Protein AF-A0A3D3I9V1-F1 (afdb_monomer)

pLDDT: mean 89.38, std 7.3, range [55.62, 96.62]

Radius of gyration: 20.64 Å; Cα contacts (8 Å, |Δi|>4): 60; chains: 1; bounding box: 48×24×62 Å

Sequence (135 aa):
KDLKELFPLFLEDFIHHIYAEEDTLFGYIRVLEKATKGVYNPSQLYYMLEKSSLQKFAMEHEAHDDEMEGIRRITNNYALSADAPLHVKVIYSELTSFEKSLKTHARIENEILFPKAMMLENQVKNIFQRKIKDN

Nearest PDB structures (foldseek):
  4zwt-assembly1_C  TM=2.794E-01  e=4.565E+00  Tequatrovirus T4
  7sqc-assembly1_1W  TM=3.082E-01  e=7.055E+00  Chlamydomonas reinhardtii

Secondary structure (DSSP, 8-state):
--HHHHHHHHHHHHHHHHHHIIIIIHHHHHHHHHHHTT-S-HHHHHHHHHH--HHHHHHHHHTTTTTTHHHHHHTTTT---TTS-HHHHHHHHHHHHHHHHHHHHHHHIIIIIHHHHHHHHHHHHHHHHHHHH--

Structure (mmCIF, N/CA/C/O backbone):
data_AF-A0A3D3I9V1-F1
#
_entry.id   AF-A0A3D3I9V1-F1
#
loop_
_atom_site.group_PDB
_atom_site.id
_atom_site.type_symbol
_atom_site.label_atom_id
_atom_site.label_alt_id
_atom_site.label_comp_id
_atom_site.label_asym_id
_atom_site.label_entity_id
_atom_site.label_seq_id
_atom_site.pdbx_PDB_ins_code
_atom_site.Cartn_x
_atom_site.Cartn_y
_atom_site.Cartn_z
_atom_site.occupancy
_atom_site.B_iso_or_equiv
_atom_site.auth_seq_id
_atom_site.auth_comp_id
_atom_site.auth_asym_id
_atom_site.auth_atom_id
_atom_site.pdbx_PDB_model_num
ATOM 1 N N . LYS A 1 1 ? 10.931 -15.303 -19.360 1.00 59.28 1 LYS A N 1
ATOM 2 C CA . LYS A 1 1 ? 9.960 -14.211 -19.176 1.00 59.28 1 LYS A CA 1
ATOM 3 C C . LYS A 1 1 ? 10.648 -12.913 -19.522 1.00 59.28 1 LYS A C 1
ATOM 5 O O . LYS A 1 1 ? 11.699 -12.640 -18.948 1.00 59.28 1 LYS A O 1
ATOM 10 N N . ASP A 1 2 ? 10.124 -12.198 -20.504 1.00 84.00 2 ASP A N 1
ATOM 11 C CA . ASP A 1 2 ? 10.578 -10.850 -20.832 1.00 84.00 2 ASP A CA 1
ATOM 12 C C . ASP A 1 2 ? 9.712 -9.812 -20.096 1.00 84.00 2 ASP A C 1
ATOM 14 O O . ASP A 1 2 ? 8.809 -10.156 -19.326 1.00 84.00 2 ASP A O 1
ATOM 18 N N . LEU A 1 3 ? 10.004 -8.528 -20.301 1.00 86.88 3 LEU A N 1
ATOM 19 C CA . LEU A 1 3 ? 9.274 -7.442 -19.648 1.00 86.88 3 LEU A CA 1
ATOM 20 C C . LEU A 1 3 ? 7.796 -7.396 -20.071 1.00 86.88 3 LEU A C 1
ATOM 22 O O . LEU A 1 3 ? 6.957 -6.981 -19.277 1.00 86.88 3 LEU A O 1
ATOM 26 N N . LYS A 1 4 ? 7.469 -7.856 -21.288 1.00 89.12 4 LYS A N 1
ATOM 27 C CA . LYS A 1 4 ? 6.094 -7.872 -21.807 1.00 89.12 4 LYS A CA 1
ATOM 28 C C . LYS A 1 4 ? 5.222 -8.900 -21.097 1.00 89.12 4 LYS A C 1
ATOM 30 O O . LYS A 1 4 ? 4.022 -8.686 -21.003 1.00 89.12 4 LYS A O 1
ATOM 35 N N . GLU A 1 5 ? 5.808 -9.985 -20.601 1.00 88.25 5 GLU A N 1
ATOM 36 C CA . GLU A 1 5 ? 5.091 -10.987 -19.807 1.00 88.25 5 GLU A CA 1
ATOM 37 C C . GLU A 1 5 ? 5.061 -10.647 -18.316 1.00 88.25 5 GLU A C 1
ATOM 39 O O . GLU A 1 5 ? 4.060 -10.882 -17.647 1.00 88.25 5 GLU A O 1
ATOM 44 N N . LEU A 1 6 ? 6.166 -10.129 -17.772 1.00 89.06 6 LEU A N 1
ATOM 45 C CA . LEU A 1 6 ? 6.295 -9.938 -16.329 1.00 89.06 6 LEU A CA 1
ATOM 46 C C . LEU A 1 6 ? 5.560 -8.689 -15.829 1.00 89.06 6 LEU A C 1
ATOM 48 O O . LEU A 1 6 ? 4.946 -8.733 -14.767 1.00 89.06 6 LEU A O 1
ATOM 52 N N . PHE A 1 7 ? 5.616 -7.589 -16.585 1.00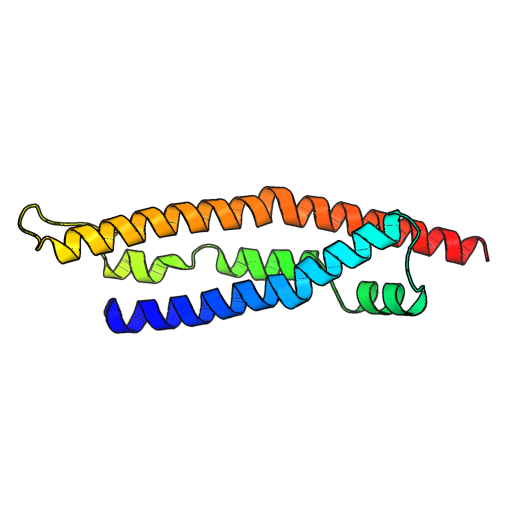 90.94 7 PHE A N 1
ATOM 53 C CA . PHE A 1 7 ? 5.018 -6.325 -16.158 1.00 90.94 7 PHE A CA 1
ATOM 54 C C . PHE A 1 7 ? 3.489 -6.399 -16.006 1.00 90.94 7 PHE A C 1
ATOM 56 O O . PHE A 1 7 ? 2.999 -5.903 -14.998 1.00 90.94 7 PHE A O 1
ATOM 63 N N . PRO A 1 8 ? 2.720 -7.039 -16.914 1.00 92.25 8 PRO A N 1
ATOM 64 C CA . PRO A 1 8 ? 1.277 -7.185 -16.723 1.00 92.25 8 PRO A CA 1
ATOM 65 C C . PRO A 1 8 ? 0.895 -7.992 -15.482 1.00 92.25 8 PRO A C 1
ATOM 67 O O . PRO A 1 8 ? -0.069 -7.630 -14.823 1.00 92.25 8 PRO A O 1
ATOM 70 N N . LEU A 1 9 ? 1.656 -9.042 -15.148 1.00 90.50 9 LEU A N 1
ATOM 71 C CA . LEU A 1 9 ? 1.415 -9.839 -13.939 1.00 90.50 9 LEU A CA 1
ATOM 72 C C . LEU A 1 9 ? 1.645 -9.003 -12.678 1.00 90.50 9 LEU A C 1
ATOM 74 O O . LEU A 1 9 ? 0.780 -8.943 -11.816 1.00 90.50 9 LEU A O 1
ATOM 78 N N . PHE A 1 10 ? 2.779 -8.296 -12.622 1.00 90.88 10 PHE A N 1
ATOM 79 C CA . PHE A 1 10 ? 3.055 -7.348 -11.543 1.00 90.88 10 PHE A CA 1
ATOM 80 C C . PHE A 1 10 ? 1.945 -6.290 -11.431 1.00 90.88 10 PHE A C 1
ATOM 82 O O . PHE A 1 10 ? 1.477 -6.002 -10.338 1.00 90.88 10 PHE A O 1
ATOM 89 N N . LEU A 1 11 ? 1.508 -5.721 -12.559 1.00 91.88 11 LEU A N 1
ATOM 90 C CA . LEU A 1 11 ? 0.480 -4.684 -12.574 1.00 91.88 11 LEU A CA 1
ATOM 91 C C . LEU A 1 11 ? -0.864 -5.210 -12.059 1.00 91.88 11 LEU A C 1
ATOM 93 O O . LEU A 1 11 ? -1.549 -4.499 -11.331 1.00 91.88 11 LEU A O 1
ATOM 97 N N . GLU A 1 12 ? -1.245 -6.427 -12.442 1.00 92.38 12 GLU A N 1
ATOM 98 C CA . GLU A 1 12 ? -2.462 -7.071 -11.956 1.00 92.38 12 GLU A CA 1
ATOM 99 C C . GLU A 1 12 ? -2.403 -7.277 -10.441 1.00 92.38 12 GLU A C 1
ATOM 101 O O . GLU A 1 12 ? -3.320 -6.843 -9.743 1.00 92.38 12 GLU A O 1
ATOM 106 N N . ASP A 1 13 ? -1.318 -7.856 -9.925 1.00 89.56 13 ASP A N 1
ATOM 107 C CA . ASP A 1 13 ? -1.129 -8.073 -8.487 1.00 89.56 13 ASP A CA 1
ATOM 108 C C . ASP A 1 13 ? -1.136 -6.743 -7.714 1.00 89.56 13 ASP A C 1
ATOM 110 O O . ASP A 1 13 ? -1.839 -6.605 -6.712 1.00 89.56 13 ASP A O 1
ATOM 114 N N . PHE A 1 14 ? -0.432 -5.729 -8.226 1.00 91.06 14 PHE A N 1
ATOM 115 C CA . PHE A 1 14 ? -0.364 -4.402 -7.617 1.00 91.06 14 PHE A CA 1
ATOM 116 C C . PHE A 1 14 ? -1.730 -3.701 -7.596 1.00 91.06 14 PHE A C 1
ATOM 118 O O . PHE A 1 14 ? -2.125 -3.128 -6.586 1.00 91.06 14 PHE A O 1
ATOM 125 N N . ILE A 1 15 ? -2.508 -3.777 -8.680 1.00 93.00 15 ILE A N 1
ATOM 126 C CA . ILE A 1 15 ? -3.866 -3.211 -8.711 1.00 93.00 15 ILE A CA 1
ATOM 127 C C . ILE A 1 15 ? -4.766 -3.903 -7.681 1.00 93.00 15 ILE A C 1
ATOM 129 O O . ILE A 1 15 ? -5.514 -3.229 -6.971 1.00 93.00 15 ILE A O 1
ATOM 133 N N . HIS A 1 16 ? -4.699 -5.233 -7.577 1.00 91.44 16 HIS A N 1
ATOM 134 C CA . HIS A 1 16 ? -5.464 -5.968 -6.569 1.00 91.44 16 HIS A CA 1
ATOM 135 C C . HIS A 1 16 ? -5.054 -5.579 -5.147 1.00 91.44 16 HIS A C 1
ATOM 137 O O . HIS A 1 16 ? -5.929 -5.424 -4.294 1.00 91.44 16 HIS A O 1
ATOM 143 N N . HIS A 1 17 ? -3.756 -5.391 -4.904 1.00 89.44 17 HIS A N 1
ATOM 144 C CA . HIS A 1 17 ? -3.234 -4.907 -3.632 1.00 89.44 17 HIS A CA 1
ATOM 145 C C . HIS A 1 17 ? -3.834 -3.542 -3.263 1.00 89.44 17 HIS A C 1
ATOM 147 O O . HIS A 1 17 ? -4.479 -3.427 -2.221 1.00 89.44 17 HIS A O 1
ATOM 153 N N . ILE A 1 18 ? -3.745 -2.552 -4.160 1.00 91.75 18 ILE A N 1
ATOM 154 C CA . ILE A 1 18 ? -4.299 -1.207 -3.931 1.00 91.75 18 ILE A CA 1
ATOM 155 C C . ILE A 1 18 ? -5.803 -1.260 -3.638 1.00 91.75 18 ILE A C 1
ATOM 157 O O . ILE A 1 18 ? -6.267 -0.647 -2.676 1.00 91.75 18 ILE A O 1
ATOM 161 N N . TYR A 1 19 ? -6.580 -2.030 -4.407 1.00 93.44 19 TYR A N 1
ATOM 162 C CA . TYR A 1 19 ? -8.014 -2.170 -4.135 1.00 93.44 19 TYR A CA 1
ATOM 163 C C . TYR A 1 19 ? -8.297 -2.829 -2.784 1.00 93.44 19 TYR A C 1
ATOM 165 O O . TYR A 1 19 ? -9.206 -2.399 -2.072 1.00 93.44 19 TYR A O 1
ATOM 173 N N . ALA A 1 20 ? -7.524 -3.846 -2.399 1.00 89.25 20 ALA A N 1
ATOM 174 C CA . ALA A 1 20 ? -7.673 -4.471 -1.091 1.00 89.25 20 ALA A CA 1
ATOM 175 C C .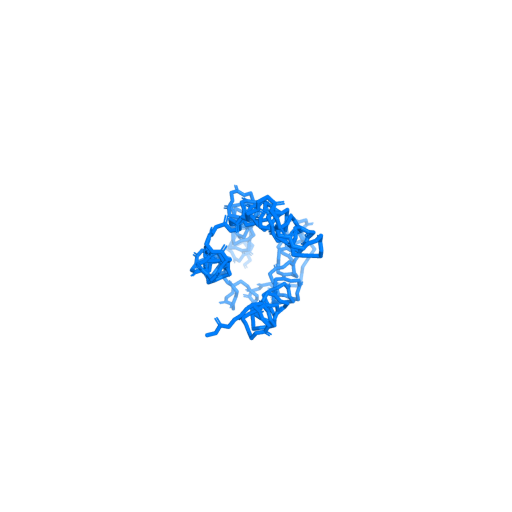 ALA A 1 20 ? -7.429 -3.457 0.037 1.00 89.25 20 ALA A C 1
ATOM 177 O O . ALA A 1 20 ? -8.200 -3.423 1.004 1.00 89.25 20 ALA A O 1
ATOM 178 N N . GLU A 1 21 ? -6.419 -2.597 -0.085 1.00 91.44 21 GLU A N 1
ATOM 179 C CA . GLU A 1 21 ? -6.164 -1.545 0.897 1.00 91.44 21 GLU A CA 1
ATOM 180 C C . GLU A 1 21 ? -7.286 -0.499 0.948 1.00 91.44 21 GLU A C 1
ATOM 182 O O . GLU A 1 21 ? -7.800 -0.184 2.030 1.00 91.44 21 GLU A O 1
ATOM 187 N N . GLU A 1 22 ? -7.718 0.007 -0.209 1.00 93.06 22 GLU A N 1
ATOM 188 C CA . GLU A 1 22 ? -8.746 1.046 -0.306 1.00 93.06 22 GLU A CA 1
ATOM 189 C C . GLU A 1 22 ? -10.110 0.581 0.218 1.00 93.06 22 GLU A C 1
ATOM 191 O O . GLU A 1 22 ? -10.738 1.277 1.031 1.00 93.06 22 GLU A O 1
ATOM 196 N N . ASP A 1 23 ? -10.550 -0.607 -0.200 1.00 89.81 23 ASP A N 1
ATOM 197 C CA . ASP A 1 23 ? -11.881 -1.128 0.115 1.00 89.81 23 ASP A CA 1
ATOM 198 C C . ASP A 1 23 ? -11.966 -1.731 1.519 1.00 89.81 23 ASP A C 1
ATOM 200 O O . ASP A 1 23 ? -13.050 -1.772 2.116 1.00 89.81 23 ASP A O 1
ATOM 204 N N . THR A 1 24 ? -10.842 -2.197 2.077 1.00 89.12 24 THR A N 1
ATOM 205 C CA . THR A 1 24 ? -10.837 -2.896 3.369 1.00 89.12 24 THR A CA 1
ATOM 206 C C . THR A 1 24 ? -10.062 -2.138 4.442 1.00 89.12 24 THR A C 1
ATOM 208 O O . THR A 1 24 ? -10.677 -1.609 5.376 1.00 89.12 24 THR A O 1
ATOM 211 N N . LEU A 1 25 ? -8.739 -2.032 4.316 1.00 91.31 25 LEU A N 1
ATOM 212 C CA . LEU A 1 25 ? -7.852 -1.471 5.333 1.00 91.31 25 LEU A CA 1
ATOM 213 C C . LEU A 1 25 ? -8.228 -0.026 5.675 1.00 91.31 25 LEU A C 1
ATOM 215 O O . LEU A 1 25 ? -8.482 0.301 6.840 1.00 91.31 25 LEU A O 1
ATOM 219 N N . PHE A 1 26 ? -8.328 0.844 4.670 1.00 94.06 26 PHE A N 1
ATOM 220 C CA . PHE A 1 26 ? -8.629 2.260 4.886 1.00 94.06 26 PHE A CA 1
ATOM 221 C C . PHE A 1 26 ? -10.061 2.457 5.389 1.00 94.06 26 PHE A C 1
ATOM 223 O O . PHE A 1 26 ? -10.311 3.316 6.243 1.00 94.06 26 PHE A O 1
ATOM 230 N N . GLY A 1 27 ? -10.999 1.629 4.923 1.00 91.56 27 GLY A N 1
ATOM 231 C CA . GLY A 1 27 ? -12.360 1.575 5.450 1.00 91.56 27 GLY A CA 1
ATOM 232 C C . GLY A 1 27 ? -12.381 1.268 6.949 1.00 91.56 27 GLY A C 1
ATOM 233 O O . GLY A 1 27 ? -13.020 1.987 7.725 1.00 91.56 27 GLY A O 1
ATOM 234 N N . TYR A 1 28 ? -11.627 0.256 7.378 1.00 93.06 28 TYR A N 1
ATOM 235 C CA . TYR A 1 28 ? -11.520 -0.124 8.783 1.00 93.06 28 TYR A CA 1
ATOM 236 C C . TYR A 1 28 ? -10.866 0.972 9.638 1.00 93.06 28 TYR A C 1
ATOM 238 O O . TYR A 1 28 ? -11.424 1.352 10.670 1.00 93.06 28 TYR A O 1
ATOM 246 N N . ILE A 1 29 ? -9.763 1.571 9.177 1.00 95.00 29 ILE A N 1
ATOM 247 C CA . ILE A 1 29 ? -9.101 2.691 9.871 1.00 95.00 29 ILE A CA 1
ATOM 248 C C . ILE A 1 29 ? -10.072 3.865 10.070 1.00 95.00 29 ILE A C 1
ATOM 250 O O . ILE A 1 29 ? -10.134 4.442 11.158 1.00 95.00 29 ILE A O 1
ATOM 254 N N . ARG A 1 30 ? -10.894 4.197 9.064 1.00 93.44 30 ARG A N 1
ATOM 255 C CA . ARG A 1 30 ? -11.921 5.249 9.185 1.00 93.44 30 ARG A CA 1
ATOM 256 C C . ARG A 1 30 ? -12.995 4.907 10.219 1.00 93.44 30 ARG A C 1
ATOM 258 O O . ARG A 1 30 ? -13.488 5.807 10.899 1.00 93.44 30 ARG A O 1
ATOM 265 N N . VAL A 1 31 ? -13.379 3.636 10.346 1.00 92.06 31 VAL A N 1
ATOM 266 C CA . VAL A 1 31 ? -14.317 3.195 11.392 1.00 92.06 31 VAL A CA 1
ATOM 267 C C . VAL A 1 31 ? -13.695 3.361 12.777 1.00 92.06 31 VAL A C 1
ATOM 269 O O . VAL A 1 31 ? -14.348 3.911 13.665 1.00 92.06 31 VAL A O 1
ATOM 272 N N . LEU A 1 32 ? -12.434 2.959 12.954 1.00 94.19 32 LEU A N 1
ATOM 273 C CA . LEU A 1 32 ? -11.707 3.147 14.211 1.00 94.19 32 LEU A CA 1
ATOM 274 C C . LEU A 1 32 ? -11.588 4.637 14.575 1.00 94.19 32 LEU A C 1
ATOM 276 O O . LEU A 1 32 ? -11.830 5.019 15.720 1.00 94.19 32 LEU A O 1
ATOM 280 N N . GLU A 1 33 ? -11.306 5.499 13.597 1.00 95.06 33 GLU A N 1
ATOM 281 C CA . GLU A 1 33 ? -11.207 6.950 13.795 1.00 95.06 33 GLU A CA 1
ATOM 282 C C . GLU A 1 33 ? -12.531 7.543 14.293 1.00 95.06 33 GLU A C 1
ATOM 284 O O . GLU A 1 33 ? -12.567 8.216 15.328 1.00 95.06 33 GLU A O 1
ATOM 289 N N . LYS A 1 34 ? -13.650 7.197 13.647 1.00 93.44 34 LYS A N 1
ATOM 290 C CA . LYS A 1 34 ? -14.991 7.593 14.107 1.00 93.44 34 LYS A CA 1
ATOM 291 C C . LYS A 1 34 ? -15.317 7.038 15.493 1.00 93.44 34 LYS A C 1
ATOM 293 O O . LYS A 1 34 ? -15.919 7.744 16.309 1.00 93.44 34 LYS A O 1
ATOM 298 N N . ALA A 1 35 ? -14.879 5.814 15.790 1.00 92.69 35 ALA A N 1
ATOM 299 C CA . ALA A 1 35 ? -15.106 5.189 17.084 1.00 92.69 35 ALA A CA 1
ATOM 300 C C . ALA A 1 35 ? -14.428 5.959 18.228 1.00 92.69 35 ALA A C 1
ATOM 302 O O . ALA A 1 35 ? -15.042 6.150 19.282 1.00 92.69 35 ALA A O 1
ATOM 303 N N . THR A 1 36 ? -13.217 6.487 18.010 1.00 92.25 36 THR A N 1
ATOM 304 C CA . THR A 1 36 ? -12.544 7.344 19.008 1.00 92.25 36 THR A CA 1
ATOM 305 C C . THR A 1 36 ? -13.288 8.643 19.305 1.00 92.25 36 THR A C 1
ATOM 307 O O . THR A 1 36 ? -13.215 9.145 20.424 1.00 92.25 36 THR A O 1
ATOM 310 N N . LYS A 1 37 ? -14.067 9.152 18.344 1.00 91.75 37 LYS A N 1
ATOM 311 C CA . LYS A 1 37 ? -14.933 10.331 18.504 1.00 91.75 37 LYS A CA 1
ATOM 312 C C . LYS A 1 37 ? -16.293 9.999 19.128 1.00 91.75 37 LYS A C 1
ATOM 314 O O . LYS A 1 37 ? -17.144 10.875 19.246 1.00 91.75 37 LYS A O 1
ATOM 319 N N . GLY A 1 38 ? -16.526 8.740 19.503 1.00 87.56 38 GLY A N 1
ATOM 320 C CA . GLY A 1 38 ? -17.789 8.280 20.080 1.00 87.56 38 GLY A CA 1
ATOM 321 C C . GLY A 1 38 ? -18.903 8.018 19.062 1.00 87.56 38 GLY A C 1
ATOM 322 O O . GLY A 1 38 ? -20.024 7.731 19.471 1.00 87.56 38 GLY A O 1
ATOM 323 N N . VAL A 1 39 ? -18.615 8.077 17.756 1.00 88.69 39 VAL A N 1
ATOM 324 C CA . VAL A 1 39 ? -19.608 7.886 16.687 1.00 88.69 39 VAL A CA 1
ATOM 325 C C . VAL A 1 39 ? -19.475 6.479 16.109 1.00 88.69 39 VAL A C 1
ATOM 327 O O . VAL A 1 39 ? -18.711 6.256 15.172 1.00 88.69 39 VAL A O 1
ATOM 330 N N . TYR A 1 40 ? -20.197 5.509 16.675 1.00 88.31 40 TYR A N 1
ATOM 331 C CA . TYR A 1 40 ? -20.187 4.126 16.187 1.00 88.31 40 TYR A CA 1
ATOM 332 C C . TYR A 1 40 ? -21.406 3.319 16.645 1.00 88.31 40 TYR A C 1
ATOM 334 O O . TYR A 1 40 ? -21.985 3.575 17.700 1.00 88.31 40 TYR A O 1
ATOM 342 N N . ASN A 1 41 ? -21.755 2.294 15.865 1.00 88.44 41 ASN A N 1
ATOM 343 C CA . ASN A 1 41 ? -22.647 1.228 16.307 1.00 88.44 41 ASN A CA 1
ATOM 344 C C . ASN A 1 41 ? -21.824 0.177 17.093 1.00 88.44 41 ASN A C 1
ATOM 346 O O . ASN A 1 41 ? -20.865 -0.357 16.532 1.00 88.44 41 ASN A O 1
ATOM 350 N N . PRO A 1 42 ? -22.161 -0.137 18.362 1.00 87.00 42 PRO A N 1
ATOM 351 C CA . PRO A 1 42 ? -21.384 -1.069 19.187 1.00 87.00 42 PRO A CA 1
ATOM 352 C C . PRO A 1 42 ? -21.247 -2.477 18.599 1.00 87.00 42 PRO A C 1
ATOM 354 O O . PRO A 1 42 ? -20.152 -3.032 18.601 1.00 87.00 42 PRO A O 1
ATOM 357 N N . SER A 1 43 ? -22.332 -3.044 18.065 1.00 87.88 43 SER A N 1
ATOM 358 C CA . SER A 1 43 ? -22.334 -4.395 17.493 1.00 87.88 43 SER A CA 1
ATOM 359 C C . SER A 1 43 ? -21.497 -4.468 16.217 1.00 87.88 43 SER A C 1
ATOM 361 O O . SER A 1 43 ? -20.730 -5.412 16.035 1.00 87.88 43 SER A O 1
ATOM 363 N N . GLN A 1 44 ? -21.600 -3.452 15.356 1.00 87.88 44 GLN A N 1
ATOM 364 C CA . GLN A 1 44 ? -20.780 -3.353 14.149 1.00 87.88 44 GLN A CA 1
ATOM 365 C C . GLN A 1 44 ? -19.296 -3.198 14.493 1.00 87.88 44 GLN A C 1
ATOM 367 O O . GLN A 1 44 ? -18.460 -3.874 13.899 1.00 87.88 44 GLN A O 1
ATOM 372 N N . LEU A 1 45 ? -18.967 -2.335 15.461 1.00 89.00 45 LEU A N 1
ATOM 373 C CA . LEU A 1 45 ? -17.587 -2.128 15.891 1.00 89.00 45 LEU A CA 1
ATOM 374 C C . LEU A 1 45 ? -16.985 -3.417 16.460 1.00 89.00 45 LEU A C 1
ATOM 376 O O . LEU A 1 45 ? -15.879 -3.782 16.076 1.00 89.00 45 LEU A O 1
ATOM 380 N N . TYR A 1 46 ? -17.724 -4.124 17.319 1.00 88.56 46 TYR A N 1
ATOM 381 C CA . TYR A 1 46 ? -17.290 -5.412 17.860 1.00 88.56 46 TYR A CA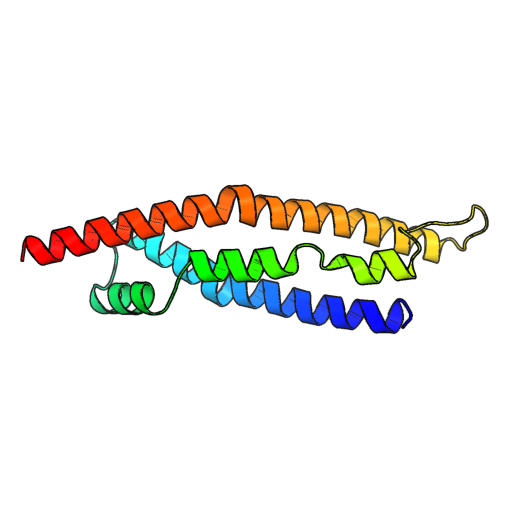 1
ATOM 382 C C . TYR A 1 46 ? -17.006 -6.427 16.747 1.00 88.56 46 TYR A C 1
ATOM 384 O O . TYR A 1 46 ? -15.920 -6.995 16.696 1.00 88.56 46 TYR A O 1
ATOM 392 N N . TYR A 1 47 ? -17.936 -6.586 15.800 1.00 88.56 47 TYR A N 1
ATOM 393 C CA . TYR A 1 47 ? -17.742 -7.477 14.655 1.00 88.56 47 TYR A CA 1
ATOM 394 C C . TYR A 1 47 ? -16.479 -7.133 13.850 1.00 88.56 47 TYR A C 1
ATOM 396 O O . TYR A 1 47 ? -15.729 -8.029 13.466 1.00 88.56 47 TYR A O 1
ATOM 404 N N . MET A 1 48 ? -16.218 -5.844 13.602 1.00 87.19 48 MET A N 1
ATOM 405 C CA . MET A 1 48 ? -15.036 -5.419 12.845 1.00 87.19 48 MET A CA 1
ATOM 406 C C . MET A 1 48 ? -13.729 -5.642 13.612 1.00 87.19 48 MET A C 1
ATOM 408 O O . MET A 1 48 ? -12.765 -6.071 12.984 1.00 87.19 48 MET A O 1
ATOM 412 N N . LEU A 1 49 ? -13.709 -5.403 14.929 1.00 89.12 49 LEU A N 1
ATOM 413 C CA . LEU A 1 49 ? -12.545 -5.638 15.798 1.00 89.12 49 LEU A CA 1
ATOM 414 C C . LEU A 1 49 ? -12.160 -7.123 15.892 1.00 89.12 49 LEU A C 1
ATOM 416 O O . LEU A 1 49 ? -10.983 -7.430 16.052 1.00 89.12 49 LEU A O 1
ATOM 420 N N . GLU A 1 50 ? -13.138 -8.031 15.820 1.00 87.19 50 GLU A N 1
ATOM 421 C CA . GLU A 1 50 ? -12.898 -9.483 15.837 1.00 87.19 50 GLU A CA 1
ATOM 422 C C . GLU A 1 50 ? -12.484 -10.017 14.459 1.00 87.19 50 GLU A C 1
ATOM 424 O O . GLU A 1 50 ? -11.640 -10.904 14.348 1.00 87.19 50 GLU A O 1
ATOM 429 N N . LYS A 1 51 ? -13.081 -9.486 13.385 1.00 83.06 51 LYS A N 1
ATOM 430 C CA . LYS A 1 51 ? -12.829 -9.961 12.017 1.00 83.06 51 LYS A CA 1
ATOM 431 C C . LYS A 1 51 ? -11.550 -9.391 11.402 1.00 83.06 51 LYS A C 1
ATOM 433 O O . LYS A 1 51 ? -10.952 -10.037 10.542 1.00 83.06 51 LYS A O 1
ATOM 438 N N . SER A 1 52 ? -11.169 -8.178 11.789 1.00 80.06 52 SER A N 1
ATOM 439 C CA . SER A 1 52 ? -10.085 -7.422 11.159 1.00 80.06 52 SER A CA 1
ATOM 440 C C . SER A 1 52 ? -8.913 -7.310 12.120 1.00 80.06 52 SER A C 1
ATOM 442 O O . SER A 1 52 ? -9.096 -7.022 13.299 1.00 80.06 52 SER A O 1
ATOM 444 N N . SER A 1 53 ? -7.699 -7.512 11.614 1.00 84.62 53 SER A N 1
ATOM 445 C CA . SER A 1 53 ? -6.479 -7.318 12.391 1.00 84.62 53 SER A CA 1
ATOM 446 C C . SER A 1 53 ? -5.499 -6.500 11.574 1.00 84.62 53 SER A C 1
ATOM 448 O O . SER A 1 53 ? -4.998 -6.970 10.553 1.00 84.62 53 SER A O 1
ATOM 450 N N . LEU A 1 54 ? -5.209 -5.282 12.034 1.00 88.38 54 LEU A N 1
ATOM 451 C CA . LEU A 1 54 ? -4.197 -4.431 11.402 1.00 88.38 54 LEU A CA 1
ATOM 452 C C . LEU A 1 54 ? -2.808 -5.063 11.428 1.00 88.38 54 LEU A C 1
ATOM 454 O O . LEU A 1 54 ? -2.044 -4.871 10.492 1.00 88.38 54 LEU A O 1
ATOM 458 N N . GLN A 1 55 ? -2.511 -5.875 12.447 1.00 88.06 55 GLN A N 1
ATOM 459 C CA . GLN A 1 55 ? -1.278 -6.657 12.483 1.00 88.06 55 GLN A CA 1
ATOM 460 C C . GLN A 1 55 ? -1.205 -7.628 11.302 1.00 88.06 55 GLN A C 1
ATOM 462 O O . GLN A 1 55 ? -0.146 -7.797 10.711 1.00 88.06 55 GLN A O 1
ATOM 467 N N . LYS A 1 56 ? -2.327 -8.271 10.958 1.00 85.56 56 LYS A N 1
ATOM 468 C CA . LYS A 1 56 ? -2.375 -9.201 9.831 1.00 85.56 56 LYS A CA 1
ATOM 469 C C . LYS A 1 56 ? -2.171 -8.467 8.503 1.00 85.56 56 LYS A C 1
ATOM 471 O O . LYS A 1 56 ? -1.365 -8.929 7.709 1.00 85.56 56 LYS A O 1
ATOM 476 N N . PHE A 1 57 ? -2.827 -7.320 8.310 1.00 84.81 57 PHE A N 1
ATOM 477 C CA . PHE A 1 57 ? -2.609 -6.479 7.126 1.00 84.81 57 PHE A CA 1
ATOM 478 C C . PHE A 1 57 ? -1.143 -6.049 6.986 1.00 84.81 57 PHE A C 1
ATOM 480 O O . PHE A 1 57 ? -0.574 -6.194 5.913 1.00 84.81 57 PHE A O 1
ATOM 487 N N . ALA A 1 58 ? -0.511 -5.603 8.076 1.00 85.25 58 ALA A N 1
ATOM 488 C CA . ALA A 1 58 ? 0.900 -5.216 8.063 1.00 85.25 58 ALA A CA 1
ATOM 489 C C . ALA A 1 58 ? 1.829 -6.393 7.708 1.00 85.25 58 ALA A C 1
ATOM 491 O O . ALA A 1 58 ? 2.747 -6.235 6.914 1.00 85.25 58 ALA A O 1
ATOM 492 N N . MET A 1 59 ? 1.567 -7.590 8.249 1.00 84.38 59 MET A N 1
ATOM 493 C CA . MET A 1 59 ? 2.352 -8.790 7.929 1.00 84.38 59 MET A CA 1
ATOM 494 C C . MET A 1 59 ? 2.180 -9.247 6.478 1.00 84.38 59 MET A C 1
ATOM 496 O O . MET A 1 59 ? 3.141 -9.704 5.866 1.00 84.38 59 MET A O 1
ATOM 500 N N . GLU A 1 60 ? 0.960 -9.175 5.942 1.00 78.12 60 GLU A N 1
ATOM 501 C CA . GLU A 1 60 ? 0.701 -9.481 4.533 1.00 78.12 60 GLU A CA 1
ATOM 502 C C . GLU A 1 60 ? 1.429 -8.479 3.632 1.00 78.12 60 GLU A C 1
ATOM 504 O O . GLU A 1 60 ? 2.067 -8.896 2.673 1.00 78.12 60 GLU A O 1
ATOM 509 N N . HIS A 1 61 ? 1.428 -7.194 3.990 1.00 80.62 61 HIS A N 1
ATOM 510 C CA . HIS A 1 61 ? 2.144 -6.152 3.259 1.00 80.62 61 HIS A CA 1
ATOM 511 C C . HIS A 1 61 ? 3.677 -6.353 3.281 1.00 80.62 61 HIS A C 1
ATOM 513 O O . HIS A 1 61 ? 4.302 -6.352 2.224 1.00 80.62 61 HIS A O 1
ATOM 519 N N . GLU A 1 62 ? 4.295 -6.613 4.444 1.00 73.38 62 GLU A N 1
ATOM 520 C CA . GLU A 1 62 ? 5.745 -6.902 4.550 1.00 73.38 62 GLU A CA 1
ATOM 521 C C . GLU A 1 62 ? 6.170 -8.162 3.769 1.00 73.38 62 GLU A C 1
ATOM 523 O O . GLU A 1 62 ? 7.282 -8.250 3.250 1.00 73.38 62 GLU A O 1
ATOM 528 N N . ALA A 1 63 ? 5.290 -9.159 3.627 1.00 66.38 63 ALA A N 1
ATOM 529 C CA . ALA A 1 63 ? 5.595 -10.355 2.837 1.00 66.38 63 ALA A CA 1
ATOM 530 C C . ALA A 1 63 ? 5.781 -10.060 1.330 1.00 66.38 63 ALA A C 1
ATOM 532 O O . ALA A 1 63 ? 6.324 -10.903 0.610 1.00 66.38 63 ALA A O 1
ATOM 533 N N . HIS A 1 64 ? 5.369 -8.876 0.867 1.00 65.00 64 HIS A N 1
ATOM 534 C CA . HIS A 1 64 ? 5.499 -8.390 -0.507 1.00 65.00 64 HIS A CA 1
ATOM 535 C C . HIS A 1 64 ? 6.605 -7.328 -0.677 1.00 65.00 64 HIS A C 1
ATOM 537 O O . HIS A 1 64 ? 6.604 -6.606 -1.669 1.00 65.00 64 HIS A O 1
ATOM 543 N N . ASP A 1 65 ? 7.584 -7.267 0.235 1.00 63.59 65 ASP A N 1
ATOM 544 C CA . ASP A 1 65 ? 8.614 -6.214 0.346 1.00 63.59 65 ASP A CA 1
ATOM 545 C C . ASP A 1 65 ? 9.425 -5.878 -0.929 1.00 63.59 65 ASP A C 1
ATOM 547 O O . ASP A 1 65 ? 10.111 -4.851 -0.969 1.00 63.59 65 ASP A O 1
ATOM 551 N N . ASP A 1 66 ? 9.380 -6.703 -1.981 1.00 78.06 66 ASP A N 1
ATOM 552 C CA . ASP A 1 66 ? 10.110 -6.423 -3.218 1.00 78.06 66 ASP A CA 1
ATOM 553 C C . ASP A 1 66 ? 9.373 -6.797 -4.511 1.00 78.06 66 ASP A C 1
ATOM 555 O O . ASP A 1 66 ? 9.811 -7.619 -5.322 1.00 78.06 66 ASP A O 1
ATOM 559 N N . GLU A 1 67 ? 8.252 -6.125 -4.745 1.00 80.25 67 GLU A N 1
ATOM 560 C CA . GLU A 1 67 ? 7.381 -6.337 -5.909 1.00 80.25 67 GLU A CA 1
ATOM 561 C C . GLU A 1 67 ? 8.099 -6.142 -7.265 1.00 80.25 67 GLU A C 1
ATOM 563 O O . GLU A 1 67 ? 7.737 -6.741 -8.281 1.00 80.25 67 GLU A O 1
ATOM 568 N N . MET A 1 68 ? 9.168 -5.336 -7.290 1.00 90.38 68 MET A N 1
ATOM 569 C CA . MET A 1 68 ? 9.935 -5.016 -8.500 1.00 90.38 68 MET A CA 1
ATOM 570 C C . MET A 1 68 ? 11.146 -5.940 -8.726 1.00 90.38 68 MET A C 1
ATOM 572 O O . MET A 1 68 ? 11.833 -5.791 -9.744 1.00 90.38 68 MET A O 1
ATOM 576 N N . GLU A 1 69 ? 11.417 -6.914 -7.846 1.00 90.31 69 GLU A N 1
ATOM 577 C CA . GLU A 1 69 ? 12.596 -7.795 -7.933 1.00 90.31 69 GLU A CA 1
ATOM 578 C C . GLU A 1 69 ? 12.695 -8.508 -9.286 1.00 90.31 69 GLU A C 1
ATOM 580 O O . GLU A 1 69 ? 13.739 -8.500 -9.951 1.00 90.31 69 GLU A O 1
ATOM 585 N N . GLY A 1 70 ? 11.582 -9.086 -9.740 1.00 90.06 70 GLY A N 1
ATOM 586 C CA . GLY A 1 70 ? 11.531 -9.786 -11.017 1.00 90.06 70 GLY A CA 1
ATOM 587 C C . GLY A 1 70 ? 11.853 -8.863 -12.196 1.00 90.06 70 GLY A C 1
ATOM 588 O O . GLY A 1 70 ? 12.616 -9.254 -13.084 1.00 90.06 70 GLY A O 1
ATOM 589 N N . ILE A 1 71 ? 11.305 -7.640 -12.188 1.00 92.44 71 ILE A N 1
ATOM 590 C CA . ILE A 1 71 ? 11.505 -6.631 -13.239 1.00 92.44 71 ILE A CA 1
ATOM 591 C C . ILE A 1 71 ? 12.961 -6.159 -13.238 1.00 92.44 71 ILE A C 1
ATOM 593 O O . ILE A 1 71 ? 13.597 -6.116 -14.296 1.00 92.44 71 ILE A O 1
ATOM 597 N N . ARG A 1 72 ? 13.542 -5.885 -12.067 1.00 93.56 72 ARG A N 1
ATOM 598 C CA . ARG A 1 72 ? 14.964 -5.537 -11.949 1.00 93.56 72 ARG A CA 1
ATOM 599 C C . ARG A 1 72 ? 15.879 -6.641 -12.458 1.00 93.56 72 ARG A C 1
ATOM 601 O O . ARG A 1 72 ? 16.831 -6.357 -13.184 1.00 93.56 72 ARG A O 1
ATOM 608 N N . ARG A 1 73 ? 15.581 -7.906 -12.150 1.00 92.50 73 ARG A N 1
ATOM 609 C CA . ARG A 1 73 ? 16.399 -9.043 -12.597 1.00 92.50 73 ARG A CA 1
ATOM 610 C C . ARG A 1 73 ? 16.444 -9.158 -14.120 1.00 92.50 73 ARG A C 1
ATOM 612 O O . ARG A 1 73 ? 17.523 -9.319 -14.681 1.00 92.50 73 ARG A O 1
ATOM 619 N N . ILE A 1 74 ? 15.300 -9.056 -14.801 1.00 92.00 74 ILE A N 1
ATOM 620 C CA . ILE A 1 74 ? 15.248 -9.182 -16.272 1.00 92.00 74 ILE A CA 1
ATOM 621 C C . ILE A 1 74 ? 15.783 -7.943 -17.000 1.00 92.00 74 ILE A C 1
ATOM 623 O O . ILE A 1 74 ? 16.215 -8.048 -18.145 1.00 92.00 74 ILE A O 1
ATOM 627 N N . THR A 1 75 ? 15.774 -6.781 -16.345 1.00 91.75 75 THR A N 1
ATOM 628 C CA . THR A 1 75 ? 16.320 -5.529 -16.891 1.00 91.75 75 THR A CA 1
ATOM 629 C C . THR A 1 75 ? 17.790 -5.308 -16.527 1.00 91.75 75 THR A C 1
ATOM 631 O O . THR A 1 75 ? 18.358 -4.288 -16.912 1.00 91.75 75 THR A O 1
ATOM 634 N N . ASN A 1 76 ? 18.412 -6.248 -15.800 1.00 92.94 76 ASN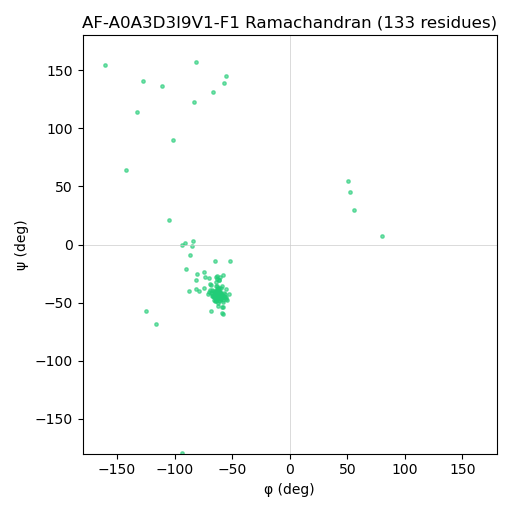 A N 1
ATOM 635 C CA . ASN A 1 76 ? 19.756 -6.116 -15.237 1.00 92.94 76 ASN A CA 1
ATOM 636 C C . ASN A 1 76 ? 19.923 -4.803 -14.447 1.00 92.94 76 ASN A C 1
ATOM 638 O O . ASN A 1 76 ? 20.792 -3.990 -14.756 1.00 92.94 76 ASN A O 1
ATOM 642 N N . ASN A 1 77 ? 19.045 -4.571 -13.463 1.00 94.00 77 ASN A N 1
ATOM 643 C CA . ASN A 1 77 ? 18.961 -3.317 -12.702 1.00 94.00 77 ASN A CA 1
ATOM 644 C C . ASN A 1 77 ? 18.846 -2.080 -13.605 1.00 94.00 77 ASN A C 1
ATOM 646 O O . ASN A 1 77 ? 19.532 -1.079 -13.404 1.00 94.00 77 ASN A O 1
ATOM 650 N N . TYR A 1 78 ? 17.985 -2.164 -14.621 1.00 94.19 78 TYR A N 1
ATOM 651 C CA . TYR A 1 78 ? 17.780 -1.094 -15.598 1.00 94.19 78 TYR A CA 1
ATOM 652 C C . TYR A 1 78 ? 19.068 -0.644 -16.311 1.00 94.19 78 TYR A C 1
ATOM 654 O O . TYR A 1 78 ? 19.190 0.515 -16.719 1.00 94.19 78 TYR A O 1
ATOM 662 N N . ALA A 1 79 ? 20.045 -1.539 -16.477 1.00 93.19 79 ALA A N 1
ATOM 663 C CA . ALA A 1 79 ? 21.273 -1.221 -17.192 1.00 93.19 79 ALA A CA 1
ATOM 664 C C . ALA A 1 79 ? 20.987 -0.979 -18.682 1.00 93.19 79 ALA A C 1
ATOM 666 O O . ALA A 1 79 ? 20.337 -1.782 -19.353 1.00 93.19 79 ALA A O 1
ATOM 667 N N . LEU A 1 80 ? 21.517 0.126 -19.208 1.00 91.44 80 LEU A N 1
ATOM 668 C CA . LEU A 1 80 ? 21.377 0.529 -20.605 1.00 91.44 80 LEU A CA 1
ATOM 669 C C . LEU A 1 80 ? 22.744 0.814 -21.214 1.00 91.44 80 LEU A C 1
ATOM 671 O O . LEU A 1 80 ? 23.600 1.438 -20.586 1.00 91.44 80 LEU A O 1
ATOM 675 N N . SER A 1 81 ? 22.922 0.417 -22.468 1.00 90.50 81 SER A N 1
ATOM 676 C CA . SER A 1 81 ? 24.062 0.836 -23.271 1.00 90.50 81 SER A CA 1
ATOM 677 C C . SER A 1 81 ? 23.830 2.231 -23.874 1.00 90.50 81 SER A C 1
ATOM 679 O O . SER A 1 81 ? 22.694 2.694 -24.034 1.00 90.50 81 SER A O 1
ATOM 681 N N . ALA A 1 82 ? 24.911 2.936 -24.218 1.00 89.25 82 ALA A N 1
ATOM 682 C CA . ALA A 1 82 ? 24.825 4.287 -24.783 1.00 89.25 82 ALA A CA 1
ATOM 683 C C . ALA A 1 82 ? 24.091 4.318 -26.139 1.00 89.25 82 ALA A C 1
ATOM 685 O O . ALA A 1 82 ? 23.408 5.295 -26.456 1.00 89.25 82 ALA A O 1
ATOM 686 N N . ASP A 1 83 ? 24.180 3.232 -26.900 1.00 93.94 83 ASP A N 1
ATOM 687 C CA . ASP A 1 83 ? 23.540 2.998 -28.195 1.00 93.94 83 ASP A CA 1
ATOM 688 C C . ASP A 1 83 ? 22.100 2.463 -28.089 1.00 93.94 83 ASP A C 1
ATOM 690 O O . ASP A 1 83 ? 21.437 2.305 -29.114 1.00 93.94 83 ASP A O 1
ATOM 694 N N . ALA A 1 84 ? 21.576 2.240 -26.875 1.00 92.88 84 ALA A N 1
ATOM 695 C CA . ALA A 1 84 ? 20.213 1.750 -26.702 1.00 92.88 84 ALA A CA 1
ATOM 696 C C . ALA A 1 84 ? 19.183 2.686 -27.379 1.00 92.88 84 ALA A C 1
ATOM 698 O O . ALA A 1 84 ? 19.295 3.920 -27.263 1.00 92.88 84 ALA A O 1
ATOM 699 N N . PRO 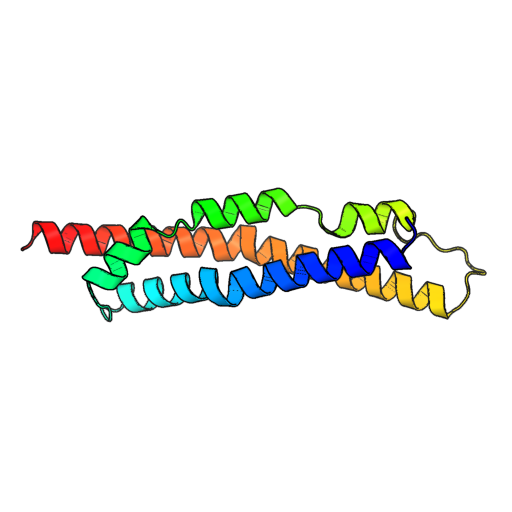A 1 85 ? 18.153 2.130 -28.050 1.00 95.81 85 PRO A N 1
ATOM 700 C CA . PRO A 1 85 ? 17.104 2.924 -28.673 1.00 95.81 85 PRO A CA 1
ATOM 701 C C . PRO A 1 85 ? 16.424 3.861 -27.672 1.00 95.81 85 PRO A C 1
ATOM 703 O O . PRO A 1 85 ? 16.199 3.499 -26.516 1.00 95.81 85 PRO A O 1
ATOM 706 N N . LEU A 1 86 ? 16.034 5.055 -28.132 1.00 94.69 86 LEU A N 1
ATOM 707 C CA . LEU A 1 86 ? 15.434 6.088 -27.280 1.00 94.69 86 LEU A CA 1
ATOM 708 C C . LEU A 1 86 ? 14.235 5.573 -26.466 1.00 94.69 86 LEU A C 1
ATOM 710 O O . LEU A 1 86 ? 14.139 5.859 -25.279 1.00 94.69 86 LEU A O 1
ATOM 714 N N . HIS A 1 87 ? 13.354 4.775 -27.073 1.00 94.19 87 HIS A N 1
ATOM 715 C CA . HIS A 1 87 ? 12.178 4.238 -26.385 1.00 94.19 87 HIS A CA 1
ATOM 716 C C . HIS A 1 87 ? 12.544 3.312 -25.212 1.00 94.19 87 HIS A C 1
ATOM 718 O O . HIS A 1 87 ? 11.883 3.357 -24.181 1.00 94.19 87 HIS A O 1
ATOM 724 N N . VAL A 1 88 ? 13.619 2.521 -25.325 1.00 92.88 88 VAL A N 1
ATOM 725 C CA . VAL A 1 88 ? 14.092 1.650 -24.234 1.00 92.88 88 VAL A CA 1
ATOM 726 C C . VAL A 1 88 ? 14.635 2.494 -23.084 1.00 92.88 88 VAL A C 1
ATOM 728 O O . VAL A 1 88 ? 14.317 2.231 -21.926 1.00 92.88 88 VAL A O 1
ATOM 731 N N . LYS A 1 89 ? 15.389 3.555 -23.406 1.00 94.75 89 LYS A N 1
ATOM 732 C CA . LYS A 1 89 ? 15.895 4.514 -22.413 1.00 94.75 89 LYS A CA 1
ATOM 733 C C . LYS A 1 89 ? 14.759 5.156 -21.618 1.00 94.75 89 LYS A C 1
ATOM 735 O O . LYS A 1 89 ? 14.846 5.234 -20.396 1.00 94.75 89 LYS A O 1
ATOM 740 N N . VAL A 1 90 ? 13.691 5.563 -22.306 1.00 95.44 90 VAL A N 1
ATOM 741 C CA . VAL A 1 90 ? 12.491 6.122 -21.668 1.00 95.44 90 VAL A CA 1
ATOM 742 C C . VAL A 1 90 ? 11.840 5.088 -20.750 1.00 95.44 90 VAL A C 1
ATOM 744 O O . VAL A 1 90 ? 11.684 5.363 -19.568 1.00 95.44 90 VAL A O 1
ATOM 747 N N . ILE A 1 91 ? 11.543 3.878 -21.239 1.00 94.00 91 ILE A N 1
ATOM 748 C CA . ILE A 1 91 ? 10.877 2.833 -20.437 1.00 94.00 91 ILE A CA 1
ATOM 749 C C . ILE A 1 91 ? 11.648 2.534 -19.145 1.00 94.00 91 ILE A C 1
ATOM 751 O O . ILE A 1 91 ? 11.057 2.477 -18.072 1.00 94.00 91 ILE A O 1
ATOM 755 N N . TYR A 1 92 ? 12.967 2.361 -19.220 1.00 95.25 92 TYR A N 1
ATOM 756 C CA . TYR A 1 92 ? 13.783 2.041 -18.044 1.00 95.25 92 TYR A CA 1
ATOM 757 C C . TYR A 1 92 ? 13.885 3.218 -17.062 1.00 95.25 92 TYR A C 1
ATOM 759 O O . TYR A 1 92 ? 13.912 3.005 -15.847 1.00 95.25 92 TYR A O 1
ATOM 767 N N . SER A 1 93 ? 13.894 4.456 -17.567 1.00 95.38 93 SER A N 1
ATOM 768 C CA . SER A 1 93 ? 13.811 5.662 -16.735 1.00 95.38 93 SER A CA 1
ATOM 769 C C . SER A 1 93 ? 12.478 5.740 -15.983 1.00 95.38 93 SER A C 1
ATOM 771 O O . SER A 1 93 ? 12.463 6.02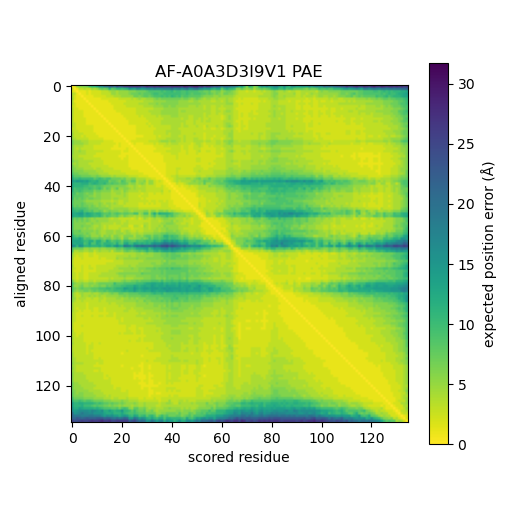7 -14.782 1.00 95.38 93 SER A O 1
ATOM 773 N N . GLU A 1 94 ? 11.367 5.438 -16.658 1.00 95.94 94 GLU A N 1
ATOM 774 C CA . GLU A 1 94 ? 10.040 5.403 -16.037 1.00 95.94 94 GLU A CA 1
ATOM 775 C C . GLU A 1 94 ? 9.936 4.280 -15.000 1.00 95.94 94 GLU A C 1
ATOM 777 O O . GLU A 1 94 ? 9.502 4.537 -13.882 1.00 95.94 94 GLU A O 1
ATOM 782 N N . LEU A 1 95 ? 10.428 3.071 -15.298 1.00 95.44 95 LEU A N 1
ATOM 783 C CA . LEU A 1 95 ? 10.457 1.961 -14.332 1.00 95.44 95 LEU A CA 1
ATOM 784 C C . LEU A 1 95 ? 11.288 2.293 -13.087 1.00 95.44 95 LEU A C 1
ATOM 786 O O . LEU A 1 95 ? 10.864 2.020 -11.967 1.00 95.44 95 LEU A O 1
ATOM 790 N N . THR A 1 96 ? 12.443 2.939 -13.268 1.00 95.62 96 THR A N 1
ATOM 791 C CA . THR A 1 96 ? 13.285 3.394 -12.150 1.00 95.62 96 THR A CA 1
ATOM 792 C C . THR A 1 96 ? 12.560 4.432 -11.292 1.00 95.62 96 THR A C 1
ATOM 794 O O . THR A 1 96 ? 12.672 4.425 -10.065 1.00 95.62 96 THR A O 1
ATOM 797 N N . SER A 1 97 ? 11.841 5.358 -11.927 1.00 96.62 97 SER A N 1
ATOM 798 C CA . SER A 1 97 ? 11.082 6.399 -11.226 1.00 96.62 97 SER A CA 1
ATOM 799 C C . SER A 1 97 ? 9.880 5.807 -10.493 1.00 96.62 97 SER A C 1
ATOM 801 O O . SER A 1 97 ? 9.642 6.144 -9.336 1.00 96.62 97 SER A O 1
ATOM 803 N N . PHE A 1 98 ? 9.185 4.867 -11.125 1.00 94.88 98 PHE A N 1
ATOM 804 C CA . PHE A 1 98 ? 8.073 4.133 -10.543 1.00 94.88 98 PHE A CA 1
ATOM 805 C C . PHE A 1 98 ? 8.503 3.306 -9.325 1.00 94.88 98 PHE A C 1
ATOM 807 O O . PHE A 1 98 ? 7.890 3.421 -8.269 1.00 94.88 98 PHE A O 1
ATOM 814 N N . GLU A 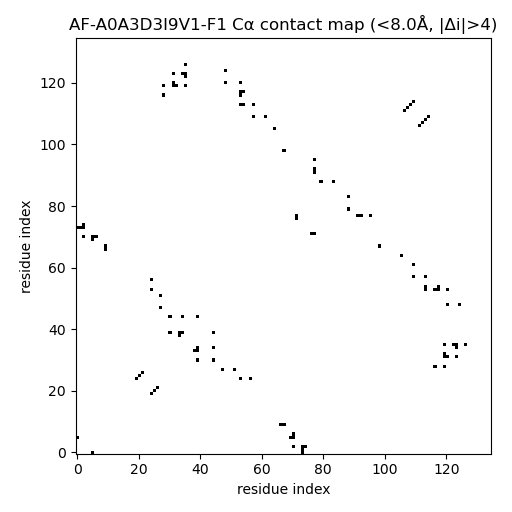1 99 ? 9.620 2.576 -9.403 1.00 93.56 99 GLU A N 1
ATOM 815 C CA . GLU A 1 99 ? 10.147 1.826 -8.256 1.00 93.56 99 GLU A CA 1
ATOM 816 C C . GLU A 1 99 ? 10.475 2.734 -7.058 1.00 93.56 99 GLU A C 1
ATOM 818 O O . GLU A 1 99 ? 10.250 2.359 -5.908 1.00 93.56 99 GLU A O 1
ATOM 823 N N . LYS A 1 100 ? 10.989 3.948 -7.295 1.00 94.56 100 LYS A N 1
ATOM 824 C CA . LYS A 1 100 ? 11.216 4.918 -6.209 1.00 94.56 100 LYS A CA 1
ATOM 825 C C . LYS A 1 100 ? 9.907 5.336 -5.540 1.00 94.56 100 LYS A C 1
ATOM 827 O O . LYS A 1 100 ? 9.881 5.501 -4.317 1.00 94.56 100 LYS A O 1
ATOM 832 N N . SER A 1 101 ? 8.846 5.506 -6.324 1.00 95.06 101 SER A N 1
ATOM 833 C CA . SER A 1 101 ? 7.510 5.802 -5.806 1.00 95.06 101 SER A CA 1
ATOM 834 C C . SER A 1 101 ? 6.964 4.637 -4.982 1.00 95.06 101 SER A C 1
ATOM 836 O O . SER A 1 101 ? 6.530 4.879 -3.860 1.00 95.06 101 SER A O 1
ATOM 838 N N . LEU A 1 102 ? 7.083 3.392 -5.459 1.00 92.50 102 LEU A N 1
ATOM 839 C CA . LEU A 1 102 ? 6.666 2.194 -4.713 1.00 92.50 102 LEU A CA 1
ATOM 840 C C . LEU A 1 102 ? 7.404 2.051 -3.381 1.00 92.50 102 LEU A C 1
ATOM 842 O O . LEU A 1 102 ? 6.781 1.905 -2.337 1.00 92.50 102 LEU A O 1
ATOM 846 N N . LYS A 1 103 ? 8.733 2.215 -3.378 1.00 91.50 103 LYS A N 1
ATOM 847 C CA . LYS A 1 103 ? 9.518 2.208 -2.130 1.00 91.50 103 LYS A CA 1
ATOM 848 C C . LYS A 1 103 ? 9.075 3.297 -1.159 1.00 91.50 103 LYS A C 1
ATOM 850 O O . LYS A 1 103 ? 9.126 3.112 0.053 1.00 91.50 103 LYS A O 1
ATOM 855 N N . THR A 1 104 ? 8.681 4.456 -1.681 1.00 93.81 104 THR A N 1
ATOM 856 C CA . THR A 1 104 ? 8.180 5.552 -0.848 1.00 93.81 104 THR A CA 1
ATOM 857 C C . THR A 1 104 ? 6.804 5.227 -0.271 1.00 93.81 104 THR A C 1
ATOM 859 O O . THR A 1 104 ? 6.600 5.492 0.910 1.00 93.81 104 THR A O 1
ATOM 862 N N . HIS A 1 105 ? 5.907 4.652 -1.073 1.00 92.44 105 HIS A N 1
ATOM 863 C CA . HIS A 1 105 ? 4.581 4.175 -0.666 1.00 92.44 105 HIS A CA 1
ATOM 864 C C . HIS A 1 105 ? 4.693 3.134 0.451 1.00 92.44 105 HIS A C 1
ATOM 866 O O . HIS A 1 105 ? 4.340 3.460 1.583 1.00 92.44 105 HIS A O 1
ATOM 872 N N . ALA A 1 106 ? 5.382 2.017 0.195 1.00 90.25 106 ALA A N 1
ATOM 873 C CA . ALA A 1 106 ? 5.565 0.945 1.170 1.00 90.25 106 ALA A CA 1
ATOM 874 C C . ALA A 1 106 ? 6.192 1.439 2.483 1.00 90.25 106 ALA A C 1
ATOM 876 O O . ALA A 1 106 ? 5.800 1.038 3.576 1.00 90.25 106 ALA A O 1
ATOM 877 N N . ARG A 1 107 ? 7.149 2.376 2.410 1.00 9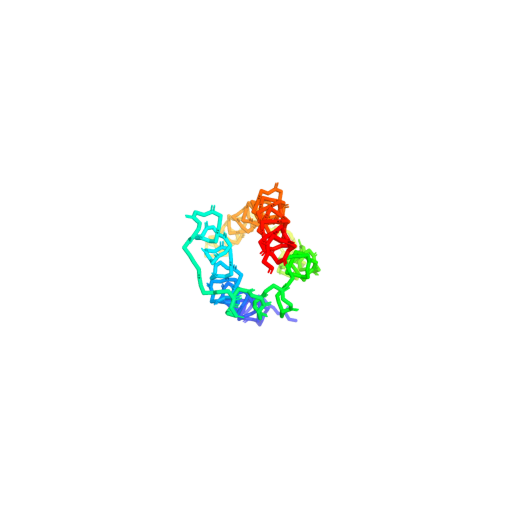1.81 107 ARG A N 1
ATOM 878 C CA . ARG A 1 107 ? 7.733 2.989 3.611 1.00 91.81 107 ARG A CA 1
ATOM 879 C C . ARG A 1 107 ? 6.708 3.807 4.401 1.00 91.81 107 ARG A C 1
ATOM 881 O O . ARG A 1 107 ? 6.726 3.778 5.628 1.00 91.81 107 ARG A O 1
ATOM 888 N N . ILE A 1 108 ? 5.844 4.566 3.729 1.00 94.88 108 ILE A N 1
ATOM 889 C CA . ILE A 1 108 ? 4.783 5.330 4.396 1.00 94.88 108 ILE A CA 1
ATOM 890 C C . ILE A 1 108 ? 3.784 4.373 5.057 1.00 94.88 108 ILE A C 1
ATOM 892 O O . ILE A 1 108 ? 3.404 4.627 6.205 1.00 94.88 108 ILE A O 1
ATOM 896 N N . GLU A 1 109 ? 3.396 3.277 4.399 1.00 92.81 109 GLU A N 1
ATOM 897 C CA . GLU A 1 109 ? 2.559 2.250 5.026 1.00 92.81 109 GLU A CA 1
ATOM 898 C C . GLU A 1 109 ? 3.233 1.656 6.270 1.00 92.81 109 GLU A C 1
ATOM 900 O O . GLU A 1 109 ? 2.704 1.774 7.383 1.00 92.81 109 GLU A O 1
ATOM 905 N N . ASN A 1 110 ? 4.426 1.086 6.091 1.00 90.25 110 ASN A N 1
ATOM 906 C CA . ASN A 1 110 ? 5.139 0.306 7.102 1.00 90.25 110 ASN A CA 1
ATOM 907 C C . ASN A 1 110 ? 5.587 1.149 8.299 1.00 90.25 110 ASN A C 1
ATOM 909 O O . ASN A 1 110 ? 5.411 0.752 9.451 1.00 90.25 110 ASN A O 1
ATOM 913 N N . GLU A 1 111 ? 6.146 2.336 8.058 1.00 93.75 111 GLU A N 1
ATOM 914 C CA . GLU A 1 111 ? 6.730 3.150 9.130 1.00 93.75 111 GLU A CA 1
ATOM 915 C C . GLU A 1 111 ? 5.723 4.114 9.767 1.00 93.75 111 GLU A C 1
ATOM 917 O O . GLU A 1 111 ? 5.947 4.590 10.885 1.00 93.75 111 GLU A O 1
ATOM 922 N N . ILE A 1 112 ? 4.624 4.447 9.077 1.00 95.81 112 ILE A N 1
ATOM 923 C CA . ILE A 1 112 ? 3.705 5.501 9.527 1.00 95.81 112 ILE A CA 1
ATOM 924 C C . ILE A 1 112 ? 2.272 4.999 9.651 1.00 95.81 112 ILE A C 1
ATOM 926 O O . ILE A 1 112 ? 1.684 5.155 10.727 1.00 95.81 112 ILE A O 1
ATOM 930 N N . LEU A 1 113 ? 1.682 4.458 8.583 1.00 95.62 113 LEU A N 1
ATOM 931 C CA . LEU A 1 113 ? 0.259 4.122 8.574 1.00 95.62 113 LEU A CA 1
ATOM 932 C C . LEU A 1 113 ? -0.049 2.967 9.525 1.00 95.62 113 LEU A C 1
ATOM 934 O O . LEU A 1 113 ? -0.857 3.153 10.438 1.00 95.62 113 LEU A O 1
ATOM 938 N N . PHE A 1 114 ? 0.598 1.811 9.353 1.00 94.50 114 PHE A N 1
ATOM 939 C CA . PHE A 1 114 ? 0.323 0.623 10.161 1.00 94.50 114 PHE A CA 1
ATOM 940 C C . PHE A 1 114 ? 0.581 0.857 11.654 1.00 94.50 114 PHE A C 1
ATOM 942 O O . PHE A 1 114 ? -0.333 0.594 12.445 1.00 94.50 114 PHE A O 1
ATOM 949 N N . PRO A 1 115 ? 1.719 1.449 12.082 1.00 95.00 115 PRO A N 1
ATOM 950 C CA . PRO A 1 115 ? 1.948 1.724 13.499 1.00 95.00 115 PRO A CA 1
ATOM 951 C C . PRO A 1 115 ? 0.868 2.626 14.106 1.00 95.00 115 PRO A C 1
ATOM 953 O O . PRO A 1 115 ? 0.324 2.330 15.174 1.00 95.00 115 PRO A O 1
ATOM 956 N N . LYS A 1 116 ? 0.491 3.709 13.411 1.00 96.62 116 LYS A N 1
ATOM 957 C CA . LYS A 1 116 ? -0.551 4.628 13.895 1.00 96.62 116 LYS A CA 1
ATOM 958 C C . LYS A 1 116 ? -1.930 3.979 13.907 1.00 96.62 116 LYS A C 1
ATOM 960 O O . LYS A 1 116 ? -2.694 4.196 14.848 1.00 96.62 116 LYS A O 1
ATOM 965 N N . ALA A 1 117 ? -2.249 3.175 12.899 1.00 96.25 117 ALA A N 1
ATOM 966 C CA . ALA A 1 117 ? -3.505 2.448 12.826 1.00 96.25 117 ALA A CA 1
ATOM 967 C C . ALA A 1 117 ? -3.623 1.435 13.978 1.00 96.25 117 ALA A C 1
ATOM 969 O O . ALA A 1 117 ? -4.666 1.357 14.625 1.00 96.25 117 ALA A O 1
ATOM 970 N N . MET A 1 118 ? -2.554 0.702 14.301 1.00 95.00 118 MET A N 1
ATOM 971 C CA . MET A 1 118 ? -2.548 -0.242 15.424 1.00 95.00 118 MET A CA 1
ATOM 972 C C . MET A 1 118 ? -2.716 0.458 16.777 1.00 95.00 118 MET A C 1
ATOM 974 O O . MET A 1 118 ? -3.446 -0.024 17.646 1.00 95.00 118 MET A O 1
ATOM 978 N N . MET A 1 119 ? -2.078 1.619 16.965 1.00 95.38 119 MET A N 1
ATOM 979 C CA . MET A 1 119 ? -2.305 2.448 18.155 1.00 95.38 119 MET A CA 1
ATOM 980 C C . MET A 1 119 ? -3.777 2.859 18.275 1.00 95.38 119 MET A C 1
ATOM 982 O O . MET A 1 119 ? -4.359 2.767 19.359 1.00 95.38 119 MET A O 1
ATOM 986 N N . LEU A 1 120 ? -4.387 3.264 17.158 1.00 95.62 120 LEU A N 1
ATOM 987 C CA . LEU A 1 120 ? -5.797 3.635 17.088 1.00 95.62 120 LEU A CA 1
ATOM 988 C C . LEU A 1 120 ? -6.714 2.452 17.434 1.00 95.62 120 LEU A C 1
ATOM 990 O O . LEU A 1 120 ? -7.630 2.598 18.244 1.00 95.62 120 LEU A O 1
ATOM 994 N N . GLU A 1 121 ? -6.447 1.268 16.884 1.00 95.38 121 GLU A N 1
ATOM 995 C CA . GLU A 1 121 ? -7.204 0.049 17.184 1.00 95.38 121 GLU A CA 1
ATOM 996 C C . GLU A 1 121 ? -7.136 -0.312 18.671 1.00 95.38 121 GLU A C 1
ATOM 998 O O . GLU A 1 121 ? -8.169 -0.556 19.300 1.00 95.38 121 GLU A O 1
ATOM 1003 N N . ASN A 1 122 ? -5.943 -0.272 19.268 1.00 94.00 122 ASN A N 1
ATOM 1004 C CA . ASN A 1 122 ? -5.758 -0.529 20.696 1.00 94.00 122 ASN A CA 1
ATOM 1005 C C . ASN A 1 122 ? -6.505 0.488 21.568 1.00 94.00 122 ASN A C 1
ATOM 1007 O O . ASN A 1 122 ? -7.130 0.120 22.567 1.00 94.00 122 ASN A O 1
ATOM 1011 N N . GLN A 1 123 ? -6.495 1.768 21.188 1.00 94.19 123 GLN A N 1
ATOM 1012 C CA . GLN A 1 123 ? -7.273 2.796 21.877 1.00 94.19 123 GLN A CA 1
ATOM 1013 C C . GLN A 1 123 ? -8.775 2.485 21.831 1.00 94.19 123 GLN A C 1
ATOM 1015 O O . GLN A 1 123 ? -9.450 2.559 22.860 1.00 94.19 123 GLN A O 1
ATOM 1020 N N . VAL A 1 124 ? -9.302 2.109 20.665 1.00 93.81 124 VAL A N 1
ATOM 1021 C CA . VAL A 1 124 ? -10.721 1.767 20.499 1.00 93.81 124 VAL A CA 1
ATOM 1022 C C . VAL A 1 124 ? -11.092 0.512 21.293 1.00 93.81 124 VAL A C 1
ATOM 1024 O O . VAL A 1 124 ? -12.104 0.530 21.997 1.00 93.81 124 VAL A O 1
ATOM 1027 N N . LYS A 1 125 ? -10.252 -0.533 21.276 1.00 91.81 125 LYS A N 1
ATOM 1028 C CA . LYS A 1 125 ? -10.422 -1.742 22.106 1.00 91.81 125 LYS A CA 1
ATOM 1029 C C . LYS A 1 125 ? -10.532 -1.386 23.593 1.00 91.81 125 LYS A C 1
ATOM 1031 O O . LYS A 1 125 ? -11.454 -1.844 24.266 1.00 91.81 125 LYS A O 1
ATOM 1036 N N . ASN A 1 126 ? -9.670 -0.498 24.089 1.00 90.81 126 ASN A N 1
ATOM 1037 C CA . ASN A 1 126 ? -9.706 -0.035 25.480 1.00 90.81 126 ASN A CA 1
ATOM 1038 C C . ASN A 1 126 ? -10.985 0.751 25.819 1.00 90.81 126 ASN A C 1
ATOM 1040 O O . ASN A 1 126 ? -11.575 0.537 26.879 1.00 90.81 126 ASN A O 1
ATOM 1044 N N . ILE A 1 127 ? -11.430 1.651 24.933 1.00 87.50 127 ILE A N 1
ATOM 1045 C CA . ILE A 1 127 ? -12.688 2.402 25.108 1.00 87.50 127 ILE A CA 1
ATOM 1046 C C . ILE A 1 127 ? -13.874 1.437 25.185 1.00 87.50 127 ILE A C 1
ATOM 1048 O O . ILE A 1 127 ? -14.736 1.577 26.055 1.00 87.50 127 ILE A O 1
ATOM 1052 N N . PHE A 1 128 ? -13.907 0.452 24.289 1.00 85.31 128 PHE A N 1
ATOM 1053 C CA . PHE A 1 128 ? -14.981 -0.528 24.213 1.00 85.31 128 PHE A CA 1
ATOM 1054 C C . PHE A 1 128 ? -15.034 -1.416 25.465 1.00 85.31 128 PHE A C 1
ATOM 1056 O O . PHE A 1 128 ? -16.093 -1.566 26.070 1.00 85.31 128 PHE A O 1
ATOM 1063 N N . GLN A 1 129 ? -13.883 -1.919 25.926 1.00 85.06 129 GLN A N 1
ATOM 1064 C CA . GLN A 1 129 ? -13.788 -2.729 27.146 1.00 85.06 129 GLN A CA 1
ATOM 1065 C C . GLN A 1 129 ? -14.223 -1.973 28.409 1.00 85.06 129 GLN A C 1
ATOM 1067 O O . GLN A 1 129 ? -14.859 -2.565 29.278 1.00 85.06 129 GLN A O 1
ATOM 1072 N N . ARG A 1 130 ? -13.905 -0.675 28.525 1.00 84.38 130 ARG A N 1
ATOM 1073 C CA . ARG A 1 130 ? -14.359 0.151 29.660 1.00 84.38 130 ARG A CA 1
ATOM 1074 C C . ARG A 1 130 ? -15.879 0.292 29.677 1.00 84.38 130 ARG A C 1
ATOM 1076 O O . ARG A 1 130 ? -16.497 -0.025 30.682 1.00 84.38 130 ARG A O 1
ATOM 1083 N N . LYS A 1 131 ? -16.490 0.626 28.535 1.00 79.19 131 LYS A N 1
ATOM 1084 C CA . LYS A 1 131 ? -17.955 0.734 28.423 1.00 79.19 131 LYS A CA 1
ATOM 1085 C C . LYS A 1 131 ? -18.708 -0.565 28.724 1.00 79.19 131 LYS A C 1
ATOM 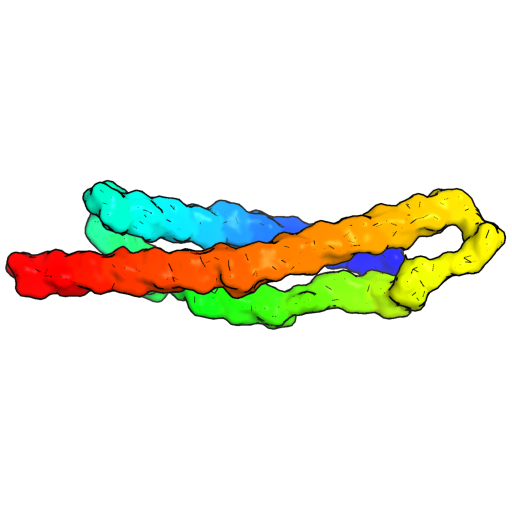1087 O O . LYS A 1 131 ? -19.864 -0.492 29.119 1.00 79.19 131 LYS A O 1
ATOM 1092 N N . ILE A 1 132 ? -18.097 -1.728 28.497 1.00 77.75 132 ILE A N 1
ATOM 1093 C CA . ILE A 1 132 ? -18.693 -3.019 28.876 1.00 77.75 132 ILE A CA 1
ATOM 1094 C C . ILE A 1 132 ? -18.609 -3.243 30.387 1.00 77.75 132 ILE A C 1
ATOM 1096 O O . ILE A 1 132 ? -19.527 -3.811 30.949 1.00 77.75 132 ILE A O 1
ATOM 1100 N N . LYS A 1 133 ? -17.520 -2.823 31.043 1.00 74.56 133 LYS A N 1
ATOM 1101 C CA . LYS A 1 133 ? -17.369 -2.964 32.500 1.00 74.56 133 LYS A CA 1
ATOM 1102 C C . LYS A 1 133 ? -18.239 -1.986 33.294 1.00 74.56 133 LYS A C 1
ATOM 1104 O O . LYS A 1 133 ? -18.578 -2.289 34.431 1.00 74.56 133 LYS A O 1
ATOM 1109 N N . ASP A 1 134 ? -18.539 -0.828 32.709 1.00 71.38 134 ASP A N 1
ATOM 1110 C CA . ASP A 1 134 ? -19.335 0.231 33.338 1.00 71.38 134 ASP A CA 1
ATOM 1111 C C . ASP A 1 134 ? -20.861 0.048 33.148 1.00 71.38 134 ASP A C 1
ATOM 1113 O O . ASP A 1 134 ? -21.632 0.789 33.759 1.00 71.38 134 ASP A O 1
ATOM 1117 N N . ASN A 1 135 ? -21.296 -0.907 32.310 1.00 55.62 135 ASN A N 1
ATOM 1118 C CA . ASN A 1 135 ? -22.701 -1.306 32.102 1.00 55.62 135 ASN A CA 1
ATOM 1119 C C . ASN A 1 135 ? -22.991 -2.655 32.767 1.00 55.62 135 ASN A C 1
ATOM 1121 O O . ASN A 1 135 ? -24.145 -2.836 33.213 1.00 55.62 135 ASN A O 1
#

Mean predicted aligned error: 5.0 Å

Foldseek 3Di:
DACVVLVVVLVVVVVVLVCCCVVPVVVLLVQLVCLVVVRDDLVVVVVCLVVDDLVVVLVVLVVCVCSCPVVCVNCVNVDDDPPDDPVSVVVSVVSVVVVVVVNVVSCCCNVPVSVVSNVSSVVSVVVSVVVVVVD

Solvent-accessible surface area (backbone atoms only — not comparable to full-atom values): 7726 Å² total; per-residue (Å²): 127,55,69,84,62,48,49,58,54,49,50,52,55,50,53,54,50,53,49,49,40,59,72,43,54,52,47,51,50,52,49,44,55,35,40,71,75,71,58,68,58,69,70,62,49,51,53,47,64,74,75,50,53,66,68,55,54,49,53,58,53,59,75,52,78,59,80,57,52,69,60,32,62,73,38,58,71,58,63,76,61,94,85,54,56,67,68,58,55,49,53,43,52,50,52,55,52,49,52,55,48,51,55,50,49,54,47,46,41,65,74,48,46,48,56,53,48,46,54,45,48,54,51,39,52,52,55,52,54,49,58,61,72,78,104